Protein 3TWY (pdb70)

CATH classification: 2.60.40.150

B-factor: mean 22.13, std 7.79, range [10.03, 48.08]

Structure (mmCIF, N/CA/C/O backbone):
data_3TWY
#
_entry.id   3TWY
#
_cell.length_a   58.290
_cell.length_b   58.290
_cell.length_c   87.980
_cell.angle_alpha   90.00
_cell.angle_beta   90.00
_cell.angle_gamma   120.00
#
_symmetry.space_group_name_H-M   'P 32 2 1'
#
loop_
_entity.id
_entity.type
_entity.pdbx_description
1 polymer 'Protein kinase C alpha type'
2 non-polymer 'LEAD (II) ION'
3 non-polymer 'SULFATE ION'
4 water water
#
loop_
_atom_site.group_PDB
_atom_site.id
_atom_site.type_symbol
_atom_site.label_atom_id
_atom_site.label_alt_id
_atom_site.label_comp_id
_atom_site.label_asym_id
_atom_site.label_entity_id
_atom_site.label_seq_id
_atom_site.pdbx_PDB_ins_code
_atom_site.Cartn_x
_atom_site.Cartn_y
_atom_site.Cartn_z
_atom_site.occupancy
_atom_site.B_iso_or_equiv
_atom_site.auth_seq_id
_atom_site.auth_comp_id
_atom_site.auth_asym_id
_atom_site.auth_atom_id
_atom_site.pdbx_PDB_model_num
ATOM 1 N N . THR A 1 1 ? 45.406 -14.656 1.636 1.00 46.58 156 THR A N 1
ATOM 2 C CA . THR A 1 1 ? 46.548 -15.143 2.457 1.00 46.60 156 THR A CA 1
ATOM 3 C C . THR A 1 1 ? 46.002 -15.902 3.668 1.00 46.32 156 THR A C 1
ATOM 4 O O . THR A 1 1 ? 45.353 -16.939 3.492 1.00 47.18 156 THR A O 1
ATOM 8 N N . GLU A 1 2 ? 46.238 -15.399 4.886 1.00 45.57 157 GLU A N 1
ATOM 9 C CA . GLU A 1 2 ? 45.757 -16.085 6.094 1.00 44.35 157 GLU A CA 1
ATOM 10 C C . GLU A 1 2 ? 45.561 -15.258 7.379 1.00 42.54 157 GLU A C 1
ATOM 11 O O . GLU A 1 2 ? 45.681 -14.029 7.368 1.00 43.54 157 GLU A O 1
ATOM 17 N N . LYS A 1 3 ? 45.272 -15.959 8.480 1.00 39.54 158 LYS A N 1
ATOM 18 C CA . LYS A 1 3 ? 44.978 -15.357 9.791 1.00 35.82 158 LYS A CA 1
ATOM 19 C C . LYS A 1 3 ? 43.684 -14.561 9.591 1.00 31.74 158 LYS A C 1
ATOM 20 O O . LYS A 1 3 ? 43.679 -13.329 9.586 1.00 31.71 158 LYS A O 1
ATOM 26 N N . ARG A 1 4 ? 42.591 -15.298 9.432 1.00 27.32 159 ARG A N 1
ATOM 27 C CA . ARG A 1 4 ? 41.275 -14.725 9.142 1.00 23.24 159 ARG A CA 1
ATOM 28 C C . ARG A 1 4 ? 40.235 -14.976 10.201 1.00 21.22 159 ARG A C 1
ATOM 29 O O . ARG A 1 4 ? 39.047 -14.762 9.958 1.00 20.41 159 ARG A O 1
ATOM 37 N N . GLY A 1 5 ? 40.659 -15.435 11.364 1.00 19.55 160 GLY A N 1
ATOM 38 C CA . GLY A 1 5 ? 39.706 -15.705 12.409 1.00 18.88 160 GLY A CA 1
ATOM 39 C C . GLY A 1 5 ? 39.159 -17.121 12.346 1.00 18.28 160 GLY A C 1
ATOM 40 O O . GLY A 1 5 ? 39.681 -17.994 11.624 1.00 19.02 160 GLY A O 1
ATOM 41 N N . ARG A 1 6 ? 38.114 -17.351 13.120 1.00 17.94 161 ARG A N 1
ATOM 42 C CA . ARG A 1 6 ? 37.515 -18.667 13.224 1.00 17.58 161 ARG A CA 1
ATOM 43 C C . ARG A 1 6 ? 36.003 -18.569 13.308 1.00 17.08 161 ARG A C 1
ATOM 44 O O . ARG A 1 6 ? 35.462 -17.512 13.631 1.00 17.24 161 ARG A O 1
ATOM 52 N N . ILE A 1 7 ? 35.320 -19.674 13.026 1.00 16.17 162 ILE A N 1
ATOM 53 C CA . ILE A 1 7 ? 33.870 -19.695 13.066 1.00 15.78 162 ILE A CA 1
ATOM 54 C C . ILE A 1 7 ? 33.413 -20.959 13.779 1.00 15.39 162 ILE A C 1
ATOM 55 O O . ILE A 1 7 ? 34.076 -22.008 13.672 1.00 15.72 162 ILE A O 1
ATOM 60 N N . TYR A 1 8 ? 32.326 -20.869 14.526 1.00 15.80 163 TYR A N 1
ATOM 61 C CA . TYR A 1 8 ? 31.767 -22.021 15.233 1.00 16.89 163 TYR A CA 1
ATOM 62 C C . TYR A 1 8 ? 30.525 -22.462 14.454 1.00 16.89 163 TYR A C 1
ATOM 63 O O . TYR A 1 8 ? 29.594 -21.682 14.245 1.00 16.27 163 TYR A O 1
ATOM 72 N N . LEU A 1 9 ? 30.538 -23.719 14.013 1.00 17.65 164 LEU A N 1
ATOM 73 C CA . LEU A 1 9 ? 29.471 -24.306 13.210 1.00 19.03 164 LEU A CA 1
ATOM 74 C C . LEU A 1 9 ? 29.079 -25.696 13.668 1.00 18.93 164 LEU A C 1
ATOM 75 O O . LEU A 1 9 ? 29.859 -26.387 14.326 1.00 18.83 164 LEU A O 1
ATOM 80 N N . LYS A 1 10 ? 27.857 -26.086 13.326 1.00 19.25 165 LYS A N 1
ATOM 81 C CA . LYS A 1 10 ? 27.375 -27.442 13.544 1.00 20.18 165 LYS A CA 1
ATOM 82 C C . LYS A 1 10 ? 26.734 -27.791 12.192 1.00 19.61 165 LYS A C 1
ATOM 83 O O . LYS A 1 10 ? 25.996 -26.979 11.593 1.00 19.23 165 LYS A O 1
ATOM 89 N N . ALA A 1 11 ? 27.053 -28.970 11.672 1.00 19.51 166 ALA A N 1
ATOM 90 C CA . ALA A 1 11 ? 26.482 -29.411 10.405 1.00 19.76 166 ALA A CA 1
ATOM 91 C C . ALA A 1 11 ? 26.251 -30.910 10.533 1.00 19.90 166 ALA A C 1
ATOM 92 O O . ALA A 1 11 ? 27.177 -31.663 10.818 1.00 20.07 166 ALA A O 1
ATOM 94 N N . GLU A 1 12 ? 25.014 -31.336 10.342 1.00 20.44 167 GLU A N 1
ATOM 95 C CA . GLU A 1 12 ? 24.698 -32.749 10.486 1.00 22.23 167 GLU A CA 1
ATOM 96 C C . GLU A 1 12 ? 23.632 -33.152 9.488 1.00 21.76 167 GLU A C 1
ATOM 97 O O . GLU A 1 12 ? 22.761 -32.351 9.132 1.00 21.59 167 GLU A O 1
ATOM 103 N N . VAL A 1 13 ? 23.699 -34.402 9.044 1.00 22.44 168 VAL A N 1
ATOM 104 C CA . VAL A 1 13 ? 22.710 -34.926 8.108 1.00 23.93 168 VAL A CA 1
ATOM 105 C C . VAL A 1 13 ? 21.801 -35.933 8.821 1.00 25.37 168 VAL A C 1
ATOM 106 O O . VAL A 1 13 ? 22.280 -36.868 9.471 1.00 26.21 168 VAL A O 1
ATOM 110 N N . THR A 1 14 ? 20.497 -35.717 8.714 1.00 27.26 169 THR A N 1
ATOM 111 C CA . THR A 1 14 ? 19.508 -36.616 9.315 1.00 29.18 169 THR A CA 1
ATOM 112 C C . THR A 1 14 ? 18.405 -36.811 8.282 1.00 29.55 169 THR A C 1
ATOM 113 O O . THR A 1 14 ? 17.852 -35.844 7.771 1.00 28.86 169 THR A O 1
ATOM 117 N N . ASP A 1 15 ? 18.095 -38.066 7.967 1.00 30.93 170 ASP A N 1
ATOM 118 C CA . ASP A 1 15 ? 17.050 -38.378 6.995 1.00 32.28 170 ASP A CA 1
ATOM 119 C C . ASP A 1 15 ? 16.949 -37.403 5.810 1.00 31.46 170 ASP A C 1
ATOM 120 O O . ASP A 1 15 ? 15.989 -36.635 5.686 1.00 32.24 170 ASP A O 1
ATOM 125 N N . GLU A 1 16 ? 17.960 -37.447 4.955 1.00 29.68 171 GLU A N 1
ATOM 126 C CA . GLU A 1 16 ? 18.014 -36.638 3.745 1.00 27.33 171 GLU A CA 1
ATOM 127 C C . GLU A 1 16 ? 17.978 -35.113 3.887 1.00 24.45 171 GLU A C 1
ATOM 128 O O . GLU A 1 16 ? 17.743 -34.395 2.917 1.00 23.04 171 GLU A O 1
ATOM 134 N N . LYS A 1 17 ? 18.185 -34.625 5.100 1.00 21.99 172 LYS A N 1
ATOM 135 C CA . LYS A 1 17 ? 18.243 -33.181 5.307 1.00 20.29 172 LYS A CA 1
ATOM 136 C C . LYS A 1 17 ? 19.574 -32.841 5.939 1.00 18.85 172 LYS A C 1
ATOM 137 O O . LYS A 1 17 ? 20.076 -33.558 6.805 1.00 19.04 172 LYS A O 1
ATOM 143 N N . LEU A 1 18 ? 20.166 -31.751 5.473 1.00 17.08 173 LEU A N 1
ATOM 144 C CA . LEU A 1 18 ? 21.413 -31.273 6.039 1.00 16.00 173 LEU A CA 1
ATOM 145 C C . LEU A 1 18 ? 21.041 -30.051 6.901 1.00 15.59 173 LEU A C 1
ATOM 146 O O . LEU A 1 18 ? 20.478 -29.060 6.408 1.00 16.03 173 LEU A O 1
ATOM 151 N N . HIS A 1 19 ? 21.327 -30.144 8.191 1.00 15.40 174 HIS A N 1
ATOM 152 C CA . HIS A 1 19 ? 21.023 -29.061 9.124 1.00 15.96 174 HIS A CA 1
ATOM 153 C C . HIS A 1 19 ? 22.334 -28.384 9.517 1.00 15.91 174 HIS A C 1
ATOM 154 O O . HIS A 1 19 ? 23.264 -29.045 9.971 1.00 16.55 174 HIS A O 1
ATOM 161 N N . VAL A 1 20 ? 22.394 -27.070 9.344 1.00 15.77 175 VAL A N 1
ATOM 162 C CA . VAL A 1 20 ? 23.585 -26.292 9.649 1.00 16.10 175 VAL A CA 1
ATOM 163 C C . VAL A 1 20 ? 23.251 -25.175 10.635 1.00 15.92 175 VAL A C 1
ATOM 164 O O . VAL A 1 20 ? 22.242 -24.496 10.485 1.00 15.10 175 VAL A O 1
ATOM 168 N N . THR A 1 21 ? 24.075 -25.017 11.666 1.00 16.25 176 THR A N 1
ATOM 169 C CA . THR A 1 21 ? 23.880 -23.927 12.602 1.00 17.48 176 THR A CA 1
ATOM 170 C C . THR A 1 21 ? 25.124 -23.081 12.542 1.00 17.24 176 THR A C 1
ATOM 171 O O . THR A 1 21 ? 26.229 -23.570 12.706 1.00 17.07 176 THR A O 1
ATOM 175 N N . VAL A 1 22 ? 24.947 -21.800 12.232 1.00 17.24 177 VAL A N 1
ATOM 176 C CA . VAL A 1 22 ? 26.069 -20.873 12.180 1.00 17.70 177 VAL A CA 1
ATOM 177 C C . VAL A 1 22 ? 25.956 -20.135 13.496 1.00 17.33 177 VAL A C 1
ATOM 178 O O . VAL A 1 22 ? 25.011 -19.382 13.721 1.00 18.11 177 VAL A O 1
ATOM 182 N N . ARG A 1 23 ? 26.905 -20.362 14.394 1.00 17.58 178 ARG A N 1
ATOM 183 C CA . ARG A 1 23 ? 26.810 -19.719 15.692 1.00 18.18 178 ARG A CA 1
ATOM 184 C C . ARG A 1 23 ? 27.461 -18.347 15.741 1.00 17.51 178 ARG A C 1
ATOM 185 O O . ARG A 1 23 ? 26.780 -17.323 15.696 1.00 17.01 178 ARG A O 1
ATOM 193 N N . ASP A 1 24 ? 28.780 -18.323 15.851 1.00 17.60 179 ASP A N 1
ATOM 194 C CA . ASP A 1 24 ? 29.513 -17.066 15.926 1.00 17.90 179 ASP A CA 1
ATOM 195 C C . ASP A 1 24 ? 30.882 -17.202 15.318 1.00 17.48 179 ASP A C 1
ATOM 196 O O . ASP A 1 24 ? 31.326 -18.300 14.990 1.00 18.09 179 ASP A O 1
ATOM 201 N N . ALA A 1 25 ? 31.542 -16.071 15.122 1.00 16.64 180 ALA A N 1
ATOM 202 C CA . ALA A 1 25 ? 32.898 -16.066 14.599 1.00 16.30 180 ALA A CA 1
ATOM 203 C C . ALA A 1 25 ? 33.689 -15.112 15.479 1.00 16.30 180 ALA A C 1
ATOM 204 O O . ALA A 1 25 ? 33.124 -14.230 16.140 1.00 16.59 180 ALA A O 1
ATOM 206 N N . LYS A 1 26 ? 34.995 -15.319 15.500 1.00 16.80 181 LYS A N 1
ATOM 207 C CA . LYS A 1 26 ? 35.874 -14.495 16.315 1.00 17.52 181 LYS A CA 1
ATOM 208 C C . LYS A 1 26 ? 37.096 -14.053 15.517 1.00 16.92 181 LYS A C 1
ATOM 209 O O . LYS A 1 26 ? 37.589 -14.753 14.624 1.00 16.48 181 LYS A O 1
ATOM 215 N N . ASN A 1 27 ? 37.571 -12.856 15.832 1.00 17.45 182 ASN A N 1
ATOM 216 C CA . ASN A 1 27 ? 38.780 -12.332 15.216 1.00 18.45 182 ASN A CA 1
ATOM 217 C C . ASN A 1 27 ? 38.816 -12.234 13.697 1.00 17.70 182 ASN A C 1
ATOM 218 O O . ASN A 1 27 ? 39.804 -12.537 13.043 1.00 16.60 182 ASN A O 1
ATOM 223 N N . LEU A 1 28 ? 37.727 -11.760 13.120 1.00 17.69 183 LEU A N 1
ATOM 224 C CA . LEU A 1 28 ? 37.701 -11.616 11.674 1.00 18.54 183 LEU A CA 1
ATOM 225 C C . LEU A 1 28 ? 38.607 -10.466 11.241 1.00 19.67 183 LEU A C 1
ATOM 226 O O . LEU A 1 28 ? 38.997 -9.628 12.062 1.00 19.83 183 LEU A O 1
ATOM 231 N N . ILE A 1 29 ? 38.942 -10.427 9.959 1.00 21.04 184 ILE A N 1
ATOM 232 C CA . ILE A 1 29 ? 39.803 -9.380 9.464 1.00 22.90 184 ILE A CA 1
ATOM 233 C C . ILE A 1 29 ? 39.052 -8.087 9.186 1.00 22.44 184 ILE A C 1
ATOM 234 O O . ILE A 1 29 ? 37.903 -8.093 8.738 1.00 21.40 184 ILE A O 1
ATOM 239 N N . PRO A 1 30 ? 39.689 -6.951 9.473 1.00 22.70 185 PRO A N 1
ATOM 240 C CA . PRO A 1 30 ? 39.000 -5.691 9.204 1.00 22.11 185 PRO A CA 1
ATOM 241 C C . PRO A 1 30 ? 38.877 -5.477 7.697 1.00 20.77 185 PRO A C 1
ATOM 242 O O . PRO A 1 30 ? 39.809 -5.775 6.949 1.00 20.86 185 PRO A O 1
ATOM 246 N N . MET A 1 31 ? 37.737 -4.955 7.258 1.00 19.65 186 MET A N 1
ATOM 247 C CA . MET A 1 31 ? 37.459 -4.739 5.836 1.00 19.15 186 MET A CA 1
ATOM 248 C C . MET A 1 31 ? 37.080 -3.300 5.484 1.00 18.62 186 MET A C 1
ATOM 249 O O . MET A 1 31 ? 37.081 -2.905 4.326 1.00 18.78 186 MET A O 1
ATOM 254 N N . ASP A 1 32 ? 36.735 -2.540 6.508 1.00 18.24 187 ASP A N 1
ATOM 255 C CA . ASP A 1 32 ? 36.264 -1.185 6.320 1.00 18.55 187 ASP A CA 1
ATOM 256 C C . ASP A 1 32 ? 37.160 -0.098 6.845 1.00 19.93 187 ASP A C 1
ATOM 257 O O . ASP A 1 32 ? 38.045 -0.362 7.638 1.00 19.68 187 ASP A O 1
ATOM 262 N N . PRO A 1 33 ? 36.932 1.143 6.381 1.00 21.79 188 PRO A N 1
ATOM 263 C CA . PRO A 1 33 ? 37.730 2.285 6.828 1.00 22.75 188 PRO A CA 1
ATOM 264 C C . PRO A 1 33 ? 37.741 2.405 8.360 1.00 22.76 188 PRO A C 1
ATOM 265 O O . PRO A 1 33 ? 38.747 2.807 8.954 1.00 23.62 188 PRO A O 1
ATOM 269 N N . ASN A 1 34 ? 36.633 2.055 9.001 1.00 22.33 189 ASN A N 1
ATOM 270 C CA . ASN A 1 34 ? 36.555 2.174 10.452 1.00 21.79 189 ASN A CA 1
ATOM 271 C C . ASN A 1 34 ? 37.261 1.046 11.203 1.00 21.20 189 ASN A C 1
ATOM 272 O O . ASN A 1 34 ? 37.221 0.983 12.437 1.00 21.87 189 ASN A O 1
ATOM 277 N N . GLY A 1 35 ? 37.918 0.159 10.468 1.00 20.32 190 GLY A N 1
ATOM 278 C CA . GLY A 1 35 ? 38.608 -0.940 11.115 1.00 19.63 190 GLY A CA 1
ATOM 279 C C . GLY A 1 35 ? 37.777 -2.171 11.470 1.00 19.07 190 GLY A C 1
ATOM 280 O O . GLY A 1 35 ? 38.305 -3.123 12.044 1.00 19.67 190 GLY A O 1
ATOM 281 N N . LEU A 1 36 ? 36.491 -2.170 11.141 1.00 17.91 191 LEU A N 1
ATOM 282 C CA . LEU A 1 36 ? 35.652 -3.317 11.471 1.00 16.53 191 LEU A CA 1
ATOM 283 C C . LEU A 1 36 ? 35.126 -3.880 10.170 1.00 15.64 191 LEU A C 1
ATOM 284 O O . LEU A 1 36 ? 35.732 -3.651 9.120 1.00 16.29 191 LEU A O 1
ATOM 289 N N . SER A 1 37 ? 34.025 -4.613 10.252 1.00 14.70 192 SER A N 1
ATOM 290 C CA . SER A 1 37 ? 33.401 -5.216 9.073 1.00 14.50 192 SER A CA 1
ATOM 291 C C . SER A 1 37 ? 31.923 -5.366 9.377 1.00 13.67 192 SER A C 1
ATOM 292 O O . SER A 1 37 ? 31.490 -5.121 10.523 1.00 13.91 192 SER A O 1
ATOM 295 N N . ASP A 1 38 ? 31.141 -5.708 8.350 1.00 13.21 193 ASP A N 1
ATOM 296 C CA . ASP A 1 38 ? 29.684 -5.943 8.496 1.00 13.17 193 ASP A CA 1
ATOM 297 C C . ASP A 1 38 ? 29.502 -7.342 7.919 1.00 13.14 193 ASP A C 1
ATOM 298 O O . ASP A 1 38 ? 28.947 -7.524 6.832 1.00 12.80 193 ASP A O 1
ATOM 303 N N . PRO A 1 39 ? 29.879 -8.347 8.695 1.00 12.86 194 PRO A N 1
ATOM 304 C CA . PRO A 1 39 ? 29.788 -9.722 8.192 1.00 12.66 194 PRO A CA 1
ATOM 305 C C . PRO A 1 39 ? 28.492 -10.443 8.106 1.00 12.05 194 PRO A C 1
ATOM 306 O O . PRO A 1 39 ? 27.598 -10.254 8.938 1.00 12.18 194 PRO A O 1
ATOM 310 N N . TYR A 1 40 ? 28.411 -11.282 7.072 1.00 11.32 195 TYR A N 1
ATOM 311 C CA . TYR A 1 40 ? 27.278 -12.186 6.915 1.00 11.34 195 TYR A CA 1
ATOM 312 C C . TYR A 1 40 ? 27.885 -13.443 6.317 1.00 11.02 195 TYR A C 1
ATOM 313 O O . TYR A 1 40 ? 28.973 -13.418 5.746 1.00 11.63 195 TYR A O 1
ATOM 322 N N . VAL A 1 41 ? 27.162 -14.539 6.475 1.00 11.41 196 VAL A N 1
ATOM 323 C CA . VAL A 1 41 ? 27.625 -15.817 5.979 1.00 11.74 196 VAL A CA 1
ATOM 324 C C . VAL A 1 41 ? 26.745 -16.364 4.852 1.00 11.59 196 VAL A C 1
ATOM 325 O O . VAL A 1 41 ? 25.521 -16.409 4.999 1.00 12.31 196 VAL A O 1
ATOM 329 N N . LYS A 1 42 ? 27.372 -16.756 3.745 1.00 11.25 197 LYS A N 1
ATOM 330 C CA . LYS A 1 42 ? 26.712 -17.393 2.608 1.00 12.41 197 LYS A CA 1
ATOM 331 C C . LYS A 1 42 ? 26.914 -18.910 2.740 1.00 12.09 197 LYS A C 1
ATOM 332 O O . LYS A 1 42 ? 28.045 -19.369 2.980 1.00 13.49 197 LYS A O 1
ATOM 338 N N . LEU A 1 43 ? 25.852 -19.682 2.566 1.00 12.00 198 LEU A N 1
ATOM 339 C CA . LEU A 1 43 ? 25.904 -21.157 2.610 1.00 12.41 198 LEU A CA 1
ATOM 340 C C . LEU A 1 43 ? 25.357 -21.624 1.276 1.00 12.68 198 LEU A C 1
ATOM 341 O O . LEU A 1 43 ? 24.323 -21.123 0.817 1.00 13.30 198 LEU A O 1
ATOM 346 N N . LYS A 1 44 ? 26.022 -22.607 0.682 1.00 12.86 199 LYS A N 1
ATOM 347 C CA . LYS A 1 44 ? 25.630 -23.164 -0.610 1.00 14.24 199 LYS A CA 1
ATOM 348 C C . LYS A 1 44 ? 26.091 -24.612 -0.714 1.00 13.77 199 LYS A C 1
ATOM 349 O O . LYS A 1 44 ? 27.039 -25.016 -0.051 1.00 14.25 199 LYS A O 1
ATOM 355 N N . LEU A 1 45 ? 25.4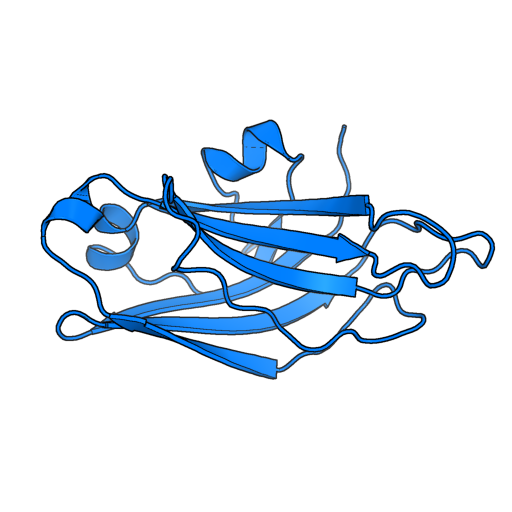15 -25.375 -1.566 1.00 13.17 200 LEU A N 1
ATOM 356 C CA . LEU A 1 45 ? 25.867 -26.746 -1.862 1.00 13.31 200 LEU A CA 1
ATOM 357 C C . LEU A 1 45 ? 26.467 -26.606 -3.253 1.00 13.29 200 LEU A C 1
ATOM 358 O O . LEU A 1 45 ? 25.764 -26.322 -4.221 1.00 13.87 200 LEU A O 1
ATOM 363 N N . ILE A 1 46 ? 27.787 -26.763 -3.338 1.00 13.43 201 ILE A N 1
ATOM 3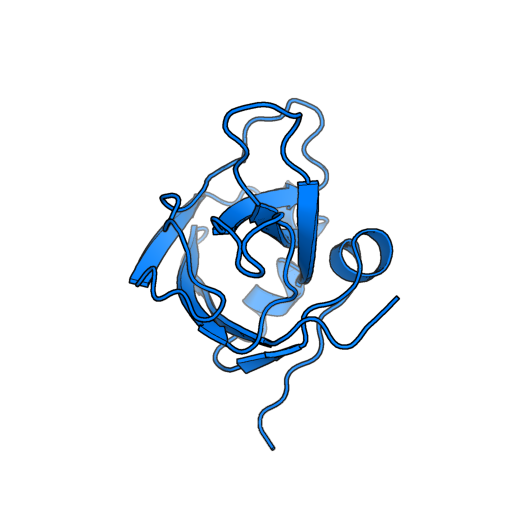64 C CA . ILE A 1 46 ? 28.475 -26.590 -4.609 1.00 14.21 201 ILE A CA 1
ATOM 365 C C . ILE A 1 46 ? 28.956 -27.896 -5.206 1.00 14.34 201 ILE A C 1
ATOM 366 O O . ILE A 1 46 ? 29.224 -28.864 -4.487 1.00 14.65 201 ILE A O 1
ATOM 371 N N . PRO A 1 47 ? 29.004 -27.966 -6.545 1.00 14.79 202 PRO A N 1
ATOM 372 C CA . PRO A 1 47 ? 28.642 -26.952 -7.549 1.00 14.75 202 PRO A CA 1
ATOM 373 C C . PRO A 1 47 ? 27.136 -26.655 -7.552 1.00 14.26 202 PRO A C 1
ATOM 374 O O . PRO A 1 47 ? 26.314 -27.562 -7.336 1.00 15.03 202 PRO A O 1
ATOM 378 N N . ASP A 1 48 ? 26.795 -25.397 -7.816 1.00 13.64 203 ASP A N 1
ATOM 379 C CA . ASP A 1 48 ? 25.408 -24.933 -7.877 1.00 14.49 203 ASP A CA 1
ATOM 380 C C . ASP A 1 48 ? 25.329 -24.052 -9.130 1.00 14.59 203 ASP A C 1
ATOM 381 O O . ASP A 1 48 ? 25.225 -22.840 -9.066 1.00 14.89 203 ASP A O 1
ATOM 386 N N . PRO A 1 49 ? 25.376 -24.695 -10.311 1.00 15.30 204 PRO A N 1
ATOM 387 C CA . PRO A 1 49 ? 25.319 -23.958 -11.584 1.00 15.62 204 PRO A CA 1
ATOM 388 C C . PRO A 1 49 ? 24.106 -23.058 -11.781 1.00 15.65 204 PRO A C 1
ATOM 389 O O . PRO A 1 49 ? 24.216 -21.959 -12.357 1.00 15.40 204 PRO A O 1
ATOM 393 N N . LYS A 1 50 ? 22.941 -23.512 -11.323 1.00 16.24 205 LYS A N 1
ATOM 394 C CA . LYS A 1 50 ? 21.732 -22.735 -11.524 1.00 17.51 205 LYS A CA 1
ATOM 395 C C . LYS A 1 50 ? 21.566 -21.654 -10.479 1.00 18.49 205 LYS A C 1
ATOM 396 O O . LYS A 1 50 ? 20.713 -20.785 -10.624 1.00 19.66 205 LYS A O 1
ATOM 402 N N . ASN A 1 51 ? 22.416 -21.715 -9.454 1.00 20.31 206 ASN A N 1
ATOM 403 C CA . ASN A 1 51 ? 22.410 -20.828 -8.295 1.00 22.25 206 ASN A CA 1
ATOM 404 C C . ASN A 1 51 ? 21.057 -20.812 -7.602 1.00 21.34 206 ASN A C 1
ATOM 405 O O . ASN A 1 51 ? 20.370 -19.776 -7.545 1.00 22.88 206 ASN A O 1
ATOM 410 N N . GLU A 1 52 ? 20.719 -21.973 -7.047 1.00 20.02 207 GLU A N 1
ATOM 411 C CA . GLU A 1 52 ? 19.449 -22.191 -6.353 1.00 19.65 207 GLU A CA 1
ATOM 412 C C . GLU A 1 52 ? 19.572 -22.589 -4.873 1.00 18.58 207 GLU A C 1
ATOM 413 O O . GLU A 1 52 ? 18.572 -22.560 -4.133 1.00 18.87 207 GLU A O 1
ATOM 419 N N . SER A 1 53 ? 20.777 -22.934 -4.414 1.00 17.69 208 SER A N 1
ATOM 420 C CA . SER A 1 53 ? 20.935 -23.407 -3.027 1.00 16.41 208 SER A CA 1
ATOM 421 C C . SER A 1 53 ? 21.364 -22.364 -1.993 1.00 15.41 208 SER A C 1
ATOM 422 O O . SER A 1 53 ? 21.385 -22.640 -0.784 1.00 15.38 208 SER A O 1
ATOM 425 N N . LYS A 1 54 ? 21.631 -21.165 -2.446 1.00 14.89 209 LYS A N 1
ATOM 426 C CA . LYS A 1 54 ? 22.138 -20.161 -1.534 1.00 15.36 209 LYS A CA 1
ATOM 427 C C . LYS A 1 54 ? 21.198 -19.796 -0.382 1.00 14.36 209 LYS A C 1
ATOM 428 O O . LYS A 1 54 ? 19.992 -19.648 -0.570 1.00 15.06 209 LYS A O 1
ATOM 434 N N . GLN A 1 55 ? 21.780 -19.705 0.808 1.00 13.32 210 GLN A N 1
ATOM 435 C CA . GLN A 1 55 ? 21.078 -19.232 2.002 1.00 12.41 210 GLN A CA 1
ATOM 436 C C . GLN A 1 55 ? 22.098 -18.338 2.672 1.00 11.95 210 GLN A C 1
ATOM 437 O O . GLN A 1 55 ? 23.304 -18.470 2.433 1.00 12.70 210 GLN A O 1
ATOM 443 N N . LYS A 1 56 ? 21.634 -17.398 3.472 1.00 12.17 211 LYS A N 1
ATOM 444 C CA . LYS A 1 56 ? 22.571 -16.516 4.161 1.00 12.89 211 LYS A CA 1
ATOM 445 C C . LYS A 1 56 ? 22.051 -16.044 5.482 1.00 12.06 211 LYS A C 1
ATOM 446 O O . LYS A 1 56 ? 20.845 -16.016 5.703 1.00 12.04 211 LYS A O 1
ATOM 452 N N . THR A 1 57 ? 22.991 -15.723 6.378 1.00 12.24 212 THR A N 1
ATOM 453 C CA . THR A 1 57 ? 22.632 -15.180 7.665 1.00 12.22 212 THR A CA 1
ATOM 454 C C . THR A 1 57 ? 22.333 -13.696 7.478 1.00 12.36 212 THR A C 1
ATOM 455 O O . THR A 1 57 ? 22.544 -13.116 6.398 1.00 12.25 212 THR A O 1
ATOM 459 N N . LYS A 1 58 ? 21.829 -13.091 8.541 1.00 12.79 213 LYS A N 1
ATOM 460 C CA . LYS A 1 58 ? 21.635 -11.653 8.552 1.00 13.42 213 LYS A CA 1
ATOM 461 C C . LYS A 1 58 ? 23.033 -11.035 8.590 1.00 12.82 213 LYS A C 1
ATOM 462 O O . LYS A 1 58 ? 24.045 -11.690 8.918 1.00 12.26 213 LYS A O 1
ATOM 468 N N . THR A 1 59 ? 23.091 -9.748 8.264 1.00 13.05 214 THR A N 1
ATOM 469 C CA . THR A 1 59 ? 24.316 -8.994 8.305 1.00 13.23 214 THR A CA 1
ATOM 470 C C . THR A 1 59 ? 24.377 -8.383 9.697 1.00 13.26 214 THR A C 1
ATOM 471 O O . THR A 1 59 ? 23.361 -7.884 10.188 1.00 14.56 214 THR A O 1
ATOM 475 N N . ILE A 1 60 ? 25.530 -8.444 10.327 1.00 13.16 215 ILE A N 1
ATOM 476 C CA . ILE A 1 60 ? 25.684 -7.810 11.653 1.00 14.02 215 ILE A CA 1
ATOM 477 C C . ILE A 1 60 ? 26.677 -6.703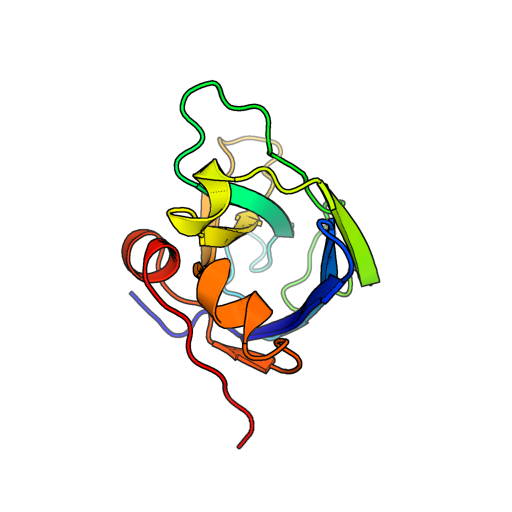 11.415 1.00 14.73 215 ILE A C 1
ATOM 478 O O . ILE A 1 60 ? 27.834 -6.928 11.006 1.00 16.24 215 ILE A O 1
ATOM 483 N N . ARG A 1 61 ? 26.239 -5.478 11.661 1.00 15.63 216 ARG A N 1
ATOM 484 C CA . ARG A 1 61 ? 27.127 -4.367 11.372 1.00 17.15 216 ARG A CA 1
ATOM 485 C C . ARG A 1 61 ? 28.120 -3.989 12.450 1.00 17.02 216 ARG A C 1
ATOM 486 O O . ARG A 1 61 ? 27.857 -4.121 13.661 1.00 17.17 216 ARG A O 1
ATOM 494 N N . SER A 1 62 ? 29.278 -3.547 11.974 1.00 17.00 217 SER A N 1
ATOM 495 C CA . SER A 1 62 ? 30.356 -3.049 12.824 1.00 17.41 217 SER A CA 1
ATOM 496 C C . SER A 1 62 ? 30.837 -3.982 13.920 1.00 16.92 217 SER A C 1
ATOM 497 O O . SER A 1 62 ? 30.758 -3.667 15.106 1.00 17.32 217 SER A O 1
ATOM 500 N N . THR A 1 63 ? 31.309 -5.160 13.515 1.00 16.44 218 THR A N 1
ATOM 501 C CA . THR A 1 63 ? 31.882 -6.109 14.465 1.00 16.91 218 THR A CA 1
ATOM 502 C C . THR A 1 63 ? 32.867 -7.046 13.762 1.00 16.57 218 THR A C 1
ATOM 503 O O . THR A 1 63 ? 32.801 -7.259 12.548 1.00 17.41 218 THR A O 1
ATOM 507 N N . LEU A 1 64 ? 33.812 -7.569 14.526 1.00 16.62 219 LEU A N 1
ATOM 508 C CA . LEU A 1 64 ? 34.743 -8.551 13.991 1.00 16.97 219 LEU A CA 1
ATOM 509 C C . LEU A 1 64 ? 34.528 -9.827 14.791 1.00 16.08 219 LEU A C 1
ATOM 510 O O . LEU A 1 64 ? 35.303 -10.782 14.655 1.00 16.34 219 LEU A O 1
ATOM 515 N N . ASN A 1 65 ? 33.485 -9.846 15.622 1.00 15.44 220 ASN A N 1
ATOM 516 C CA . ASN A 1 65 ? 33.164 -11.013 16.456 1.00 15.24 220 ASN A CA 1
ATOM 517 C C . ASN A 1 65 ? 31.666 -11.212 16.518 1.00 15.19 220 ASN A C 1
ATOM 518 O O . ASN A 1 65 ? 31.046 -11.236 17.577 1.00 16.48 220 ASN A O 1
ATOM 523 N N . PRO A 1 66 ? 31.061 -11.424 15.346 1.00 14.79 221 PRO A N 1
ATOM 524 C CA . PRO A 1 66 ? 29.625 -11.621 15.208 1.00 14.62 221 PRO A CA 1
ATOM 525 C C . PRO A 1 66 ? 29.040 -12.863 15.828 1.00 14.41 221 PRO A C 1
ATOM 526 O O . PRO A 1 66 ? 29.634 -13.928 15.768 1.00 15.56 221 PRO A O 1
ATOM 530 N N . GLN A 1 67 ? 27.835 -12.723 16.344 1.00 14.53 222 GLN A N 1
ATOM 531 C CA . GLN A 1 67 ? 27.093 -13.830 16.916 1.00 15.54 222 GLN A CA 1
ATOM 532 C C . GLN A 1 67 ? 25.761 -13.876 16.176 1.00 14.46 222 GLN A C 1
ATOM 533 O O . GLN A 1 67 ? 24.828 -13.117 16.464 1.00 15.03 222 GLN A O 1
ATOM 539 N N . TRP A 1 68 ? 25.678 -14.773 15.190 1.00 14.46 223 TRP A N 1
ATOM 540 C CA . TRP A 1 68 ? 24.468 -14.899 14.386 1.00 14.15 223 TRP A CA 1
ATOM 541 C C . TRP A 1 68 ? 23.411 -15.816 14.988 1.00 14.61 223 TRP A C 1
ATOM 542 O O . TRP A 1 68 ? 22.238 -15.497 14.973 1.00 15.03 223 TRP A O 1
ATOM 553 N N . ASN A 1 69 ? 23.852 -16.966 15.495 1.00 15.32 224 ASN A N 1
ATOM 554 C CA . ASN A 1 69 ? 22.965 -17.965 16.059 1.00 16.49 224 ASN A CA 1
ATOM 555 C C . ASN A 1 69 ? 21.787 -18.254 15.144 1.00 15.93 224 ASN A C 1
ATOM 556 O O . ASN A 1 69 ? 20.635 -18.160 15.526 1.00 17.04 224 ASN A O 1
ATOM 561 N N . GLU A 1 70 ? 22.096 -18.602 13.903 1.00 15.03 225 GLU A N 1
ATOM 562 C CA . GLU A 1 70 ? 21.050 -18.910 12.937 1.00 14.22 225 GLU A CA 1
ATOM 563 C C . GLU A 1 70 ? 21.160 -20.324 12.425 1.00 13.85 225 GLU A C 1
ATOM 564 O O . GLU A 1 70 ? 22.265 -20.855 12.298 1.00 14.23 225 GLU A O 1
ATOM 570 N N . SER A 1 71 ? 20.019 -20.936 12.110 1.00 14.37 226 SER A N 1
ATOM 571 C CA . SER A 1 71 ? 20.015 -22.306 11.601 1.00 15.07 226 SER A CA 1
ATOM 572 C C . SER A 1 71 ? 19.425 -22.370 10.199 1.00 14.89 226 SER A C 1
ATOM 573 O O . SER A 1 71 ? 18.566 -21.554 9.843 1.00 15.09 226 SER A O 1
ATOM 576 N N . PHE A 1 72 ? 19.894 -23.361 9.440 1.00 14.54 227 PHE A N 1
ATOM 577 C CA . PHE A 1 72 ? 19.502 -23.548 8.049 1.00 14.40 227 PHE A CA 1
ATOM 578 C C . PHE A 1 72 ? 19.337 -25.016 7.744 1.00 14.66 227 PHE A C 1
ATOM 579 O O . PHE A 1 72 ? 19.976 -25.889 8.362 1.00 15.00 227 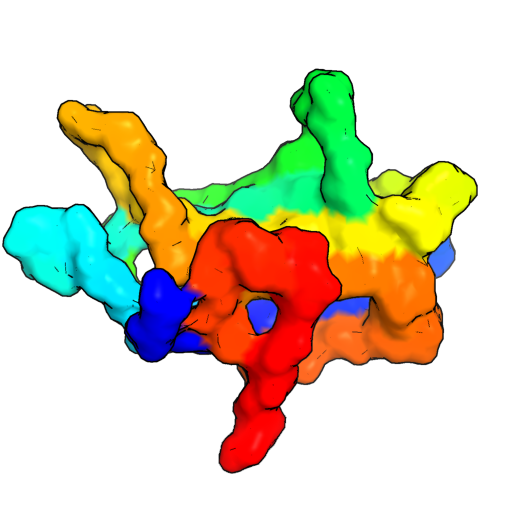PHE A O 1
ATOM 587 N N . THR A 1 73 ? 18.486 -25.292 6.761 1.00 14.63 228 THR A N 1
ATOM 588 C CA . THR A 1 73 ? 18.255 -26.668 6.362 1.00 15.23 228 THR A CA 1
ATOM 589 C C . THR A 1 73 ? 18.261 -26.773 4.847 1.00 14.64 228 THR A C 1
ATOM 590 O O . THR A 1 73 ? 17.687 -25.918 4.168 1.00 14.81 228 THR A O 1
ATOM 594 N N . PHE A 1 74 ? 18.949 -27.798 4.345 1.00 14.69 229 PHE A N 1
ATOM 595 C CA . PHE A 1 74 ? 18.980 -28.081 2.913 1.00 14.68 229 PHE A CA 1
ATOM 596 C C . PHE A 1 74 ? 18.387 -29.471 2.686 1.00 15.12 229 PHE A C 1
ATOM 597 O O . PHE A 1 74 ? 18.735 -30.400 3.412 1.00 15.81 229 PHE A O 1
ATOM 605 N N . LYS A 1 75 ? 17.507 -29.622 1.701 1.00 15.65 230 LYS A N 1
ATOM 606 C CA . LYS A 1 75 ? 17.019 -30.974 1.386 1.00 16.98 230 LYS A CA 1
ATOM 607 C C . LYS A 1 75 ? 18.042 -31.547 0.419 1.00 17.70 230 LYS A C 1
ATOM 608 O O . LYS A 1 75 ? 18.417 -30.867 -0.549 1.00 18.97 230 LYS A O 1
ATOM 614 N N . LEU A 1 76 ? 18.509 -32.765 0.696 1.00 18.23 231 LEU A N 1
ATOM 615 C CA . LEU A 1 76 ? 19.512 -33.412 -0.131 1.00 19.32 231 LEU A CA 1
ATOM 616 C C . LEU A 1 76 ? 18.870 -34.304 -1.183 1.00 20.21 231 LEU A C 1
ATOM 617 O O . LEU A 1 76 ? 17.756 -34.817 -1.003 1.00 21.59 231 LEU A O 1
ATOM 622 N N . LYS A 1 77 ? 19.573 -34.450 -2.295 1.00 21.72 232 LYS A N 1
ATOM 623 C CA . LYS A 1 77 ? 19.127 -35.325 -3.374 1.00 22.83 232 LYS A CA 1
ATOM 624 C C . LYS A 1 77 ? 20.314 -36.251 -3.652 1.00 22.82 232 LYS A C 1
ATOM 625 O O . LYS A 1 77 ? 21.425 -35.997 -3.187 1.00 22.50 232 LYS A O 1
ATOM 631 N N . PRO A 1 78 ? 20.088 -37.365 -4.370 1.00 23.09 233 PRO A N 1
ATOM 632 C CA . PRO A 1 78 ? 21.165 -38.311 -4.674 1.00 22.87 233 PRO A CA 1
ATOM 633 C C . PRO A 1 78 ? 22.441 -37.705 -5.225 1.00 22.36 233 PRO A C 1
ATOM 634 O O . PRO A 1 78 ? 23.532 -38.112 -4.825 1.00 22.22 233 PRO A O 1
ATOM 638 N N . SER A 1 79 ? 22.311 -36.745 -6.136 1.00 21.96 234 SER A N 1
ATOM 639 C CA . SER A 1 79 ? 23.488 -36.115 -6.729 1.00 22.29 234 SER A CA 1
ATOM 640 C C . SER A 1 79 ? 24.354 -35.371 -5.717 1.00 21.87 234 SER A C 1
ATOM 641 O O . SER A 1 79 ? 25.516 -35.055 -6.008 1.00 22.28 234 SER A O 1
ATOM 644 N N . ASP A 1 80 ? 23.821 -35.097 -4.527 1.00 20.99 235 ASP A N 1
ATOM 645 C CA . ASP A 1 80 ? 24.632 -34.393 -3.533 1.00 21.04 235 ASP A CA 1
ATOM 646 C C . ASP A 1 80 ? 25.809 -35.193 -3.012 1.00 21.96 235 ASP A C 1
ATOM 647 O O . ASP A 1 80 ? 26.661 -34.659 -2.296 1.00 22.29 235 ASP A O 1
ATOM 652 N N . LYS A 1 81 ? 25.888 -36.473 -3.379 1.00 23.71 236 LYS A N 1
ATOM 653 C CA . LYS A 1 81 ? 27.012 -37.293 -2.950 1.00 25.20 236 LYS A CA 1
ATOM 654 C C . LYS A 1 81 ? 28.314 -36.675 -3.480 1.00 25.06 236 LYS A C 1
ATOM 655 O O . LYS A 1 81 ? 29.392 -36.877 -2.911 1.00 25.59 236 LYS A O 1
ATOM 661 N N . ASP A 1 82 ? 28.213 -35.923 -4.569 1.00 24.82 237 ASP A N 1
ATOM 662 C CA . ASP A 1 82 ? 29.389 -35.302 -5.177 1.00 24.73 237 ASP A CA 1
ATOM 663 C C . ASP A 1 82 ? 29.477 -33.798 -4.894 1.00 23.00 237 ASP A C 1
ATOM 664 O O . ASP A 1 82 ? 30.203 -33.084 -5.593 1.00 24.08 237 ASP A O 1
ATOM 669 N N . ARG A 1 83 ? 28.735 -33.324 -3.892 1.00 20.20 238 ARG A N 1
ATOM 670 C CA . ARG A 1 83 ? 28.747 -31.894 -3.569 1.00 17.45 238 ARG A CA 1
ATOM 671 C C . ARG A 1 83 ? 29.341 -31.589 -2.211 1.00 16.29 238 ARG A C 1
ATOM 672 O O . ARG A 1 83 ? 29.553 -32.476 -1.384 1.00 16.55 238 ARG A O 1
ATOM 680 N N . ARG A 1 84 ? 29.633 -30.306 -2.003 1.00 15.19 239 ARG A N 1
ATOM 681 C CA . ARG A 1 84 ? 30.180 -29.844 -0.726 1.00 14.79 239 ARG A CA 1
ATOM 682 C C . ARG A 1 84 ? 29.351 -28.690 -0.195 1.00 13.70 239 ARG A C 1
ATOM 683 O O . ARG A 1 84 ? 28.772 -27.910 -0.958 1.00 13.80 239 ARG A O 1
ATOM 691 N N . LEU A 1 85 ? 29.257 -28.623 1.125 1.00 13.16 240 LEU A N 1
ATOM 692 C CA . LEU A 1 85 ? 28.609 -27.492 1.771 1.00 13.12 240 LEU A CA 1
ATOM 693 C C . LEU A 1 85 ? 29.724 -26.433 1.863 1.00 12.95 240 LEU A C 1
ATOM 694 O O . LEU A 1 85 ? 30.754 -26.653 2.514 1.00 13.69 240 LEU A O 1
ATOM 699 N N . SER A 1 86 ? 29.521 -25.306 1.191 1.00 12.99 241 SER A N 1
ATOM 700 C CA . SER A 1 86 ? 30.440 -24.168 1.183 1.00 12.59 241 SER A CA 1
ATOM 701 C C . SER A 1 86 ? 29.928 -23.115 2.186 1.00 12.35 241 SER A C 1
ATOM 702 O O . SER A 1 86 ? 28.741 -22.777 2.177 1.00 12.35 241 SER A O 1
ATOM 705 N N . VAL A 1 87 ? 30.818 -22.605 3.040 1.00 12.23 242 VAL A N 1
ATOM 706 C CA . VAL A 1 87 ? 30.461 -21.616 4.066 1.00 12.60 242 VAL A CA 1
ATOM 707 C C . VAL A 1 87 ? 31.426 -20.443 3.884 1.00 12.61 242 VAL A C 1
ATOM 708 O O . VAL A 1 87 ? 32.619 -20.599 4.155 1.00 13.75 242 VAL A O 1
ATOM 712 N N . GLU A 1 88 ? 30.936 -19.284 3.425 1.00 12.15 243 GLU A N 1
ATOM 713 C CA . GLU A 1 88 ? 31.790 -18.124 3.189 1.00 12.62 243 GLU A CA 1
ATOM 714 C C . GLU A 1 88 ? 31.323 -16.893 3.932 1.00 12.77 243 GLU A C 1
ATOM 715 O O . GLU A 1 88 ? 30.153 -16.534 3.840 1.00 12.92 243 GLU A O 1
ATOM 721 N N . ILE A 1 89 ? 32.225 -16.265 4.676 1.00 13.12 244 ILE A N 1
ATOM 722 C CA . ILE A 1 89 ? 31.892 -15.012 5.341 1.00 13.79 244 ILE A CA 1
ATOM 723 C C . ILE A 1 89 ? 32.282 -13.886 4.383 1.00 13.67 244 ILE A C 1
ATOM 724 O O . ILE A 1 89 ? 33.384 -13.867 3.823 1.00 14.18 244 ILE A O 1
ATOM 729 N N . TRP A 1 90 ? 31.359 -12.955 4.186 1.00 13.10 245 TRP A N 1
ATOM 730 C CA . TRP A 1 90 ? 31.562 -11.782 3.331 1.00 13.46 245 TRP A CA 1
ATOM 731 C C . TRP A 1 90 ? 31.218 -10.528 4.114 1.00 13.48 245 TRP A C 1
ATOM 732 O O . TRP A 1 90 ? 30.468 -10.578 5.095 1.00 14.03 245 TRP A O 1
ATOM 743 N N . ASP A 1 91 ? 31.794 -9.407 3.689 1.00 14.05 246 ASP A N 1
ATOM 744 C CA . ASP A 1 91 ? 31.496 -8.114 4.306 1.00 14.00 246 ASP A CA 1
ATOM 745 C C . ASP A 1 91 ? 30.427 -7.444 3.438 1.00 13.80 246 ASP A C 1
ATOM 746 O O . ASP A 1 91 ? 30.612 -7.289 2.223 1.00 13.19 246 ASP A O 1
ATOM 751 N N . TRP A 1 92 ? 29.317 -7.052 4.053 1.00 13.84 247 TRP A N 1
ATOM 752 C CA . TRP A 1 92 ? 28.259 -6.338 3.343 1.00 14.37 247 TRP A CA 1
ATOM 753 C C . TRP A 1 92 ? 28.742 -4.881 3.255 1.00 14.49 247 TRP A C 1
ATOM 754 O O . TRP A 1 92 ? 29.228 -4.329 4.231 1.00 14.21 247 TRP A O 1
ATOM 765 N N . ASP A 1 93 ? 28.644 -4.249 2.087 1.00 14.40 248 ASP A N 1
ATOM 766 C CA . ASP A 1 93 ? 29.112 -2.865 1.908 1.00 15.79 248 ASP A CA 1
ATOM 767 C C . ASP A 1 93 ? 28.038 -1.963 1.340 1.00 15.34 248 ASP A C 1
ATOM 768 O O . ASP A 1 93 ? 27.414 -2.267 0.348 1.00 14.99 248 ASP A O 1
ATOM 773 N N . ARG A 1 94 ? 27.867 -0.827 2.004 1.00 15.48 249 ARG A N 1
ATOM 774 C CA . ARG A 1 94 ? 26.912 0.198 1.635 1.00 15.99 249 ARG A CA 1
ATOM 775 C C . ARG A 1 94 ? 27.283 0.905 0.326 1.00 15.50 249 ARG A C 1
ATOM 776 O O . ARG A 1 94 ? 26.395 1.268 -0.452 1.00 15.74 249 ARG A O 1
ATOM 784 N N . THR A 1 95 ? 28.583 1.056 0.078 1.00 15.45 250 THR A N 1
ATOM 785 C CA . THR A 1 95 ? 29.020 1.856 -1.066 1.00 16.09 250 THR A CA 1
ATOM 786 C C . THR A 1 95 ? 29.980 1.231 -2.052 1.00 16.31 250 THR A C 1
ATOM 787 O O . THR A 1 95 ? 30.488 1.911 -2.955 1.00 17.41 250 THR A O 1
ATOM 791 N N . THR A 1 96 ? 30.249 -0.057 -1.858 1.00 16.58 251 THR A N 1
ATOM 792 C CA . THR A 1 96 ? 31.132 -0.798 -2.759 1.00 16.89 251 THR A CA 1
ATOM 793 C C . THR A 1 96 ? 30.558 -2.197 -2.915 1.00 16.68 251 THR A C 1
ATOM 794 O O . THR A 1 96 ? 29.588 -2.563 -2.252 1.00 16.50 251 THR A O 1
ATOM 798 N N . ARG A 1 97 ? 31.121 -2.967 -3.841 1.00 16.38 252 ARG A N 1
ATOM 799 C CA . ARG A 1 97 ? 30.677 -4.354 -3.971 1.00 16.87 252 ARG A CA 1
ATOM 800 C C . ARG A 1 97 ? 31.104 -5.060 -2.669 1.00 16.10 252 ARG A C 1
ATOM 801 O O . ARG A 1 97 ? 32.101 -4.699 -2.046 1.00 16.79 252 ARG A O 1
ATOM 809 N N . ASN A 1 98 ? 30.313 -6.034 -2.231 1.00 15.68 253 ASN A N 1
ATOM 810 C CA . ASN A 1 98 ? 30.662 -6.778 -1.020 1.00 15.55 253 ASN A CA 1
ATOM 811 C C . ASN A 1 98 ? 31.962 -7.552 -1.268 1.00 16.35 253 ASN A C 1
ATOM 812 O O . ASN A 1 98 ? 32.227 -7.966 -2.406 1.00 16.82 253 ASN A O 1
ATOM 817 N N . ASP A 1 99 ? 32.758 -7.744 -0.219 1.00 17.10 254 ASP A N 1
ATOM 818 C CA . ASP A 1 99 ? 34.033 -8.446 -0.369 1.00 18.64 254 ASP A CA 1
ATOM 819 C C . ASP A 1 99 ? 34.215 -9.637 0.570 1.00 17.65 254 ASP A C 1
ATOM 820 O O . ASP A 1 99 ? 33.624 -9.716 1.643 1.00 16.93 254 ASP A O 1
ATOM 825 N N . PHE A 1 100 ? 35.051 -10.579 0.130 1.00 16.93 255 PHE A N 1
ATOM 826 C CA . PHE A 1 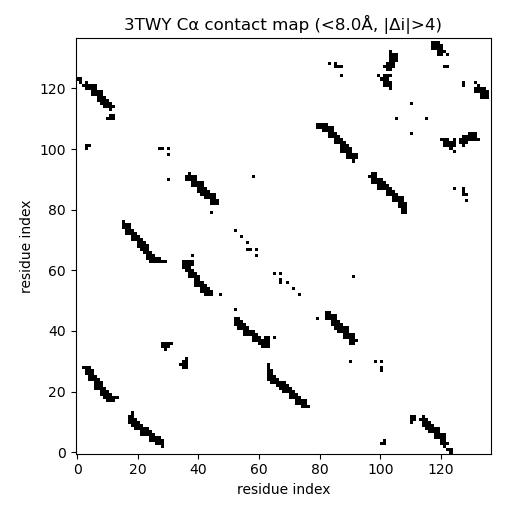100 ? 35.293 -11.832 0.843 1.00 16.54 255 PHE A CA 1
ATOM 827 C C . PHE A 1 100 ? 36.107 -11.699 2.127 1.00 16.09 255 PHE A C 1
ATOM 828 O O . PHE A 1 100 ? 37.108 -10.984 2.154 1.00 16.48 255 PHE A O 1
ATOM 836 N N . MET A 1 101 ? 35.708 -12.427 3.173 1.00 15.48 256 MET A N 1
ATOM 837 C CA . MET A 1 101 ? 36.422 -12.416 4.455 1.00 15.24 256 MET A CA 1
ATOM 838 C C . MET A 1 101 ? 37.053 -13.746 4.867 1.00 15.65 256 MET A C 1
ATOM 839 O O . MET A 1 101 ? 38.106 -13.757 5.506 1.00 16.55 256 MET A O 1
ATOM 844 N N . GLY A 1 102 ? 36.431 -14.875 4.530 1.00 15.54 257 GLY A N 1
ATOM 845 C CA . GLY A 1 102 ? 37.020 -16.153 4.937 1.00 15.31 257 GLY A CA 1
ATOM 846 C C . GLY A 1 102 ? 36.069 -17.287 4.718 1.00 15.36 257 GLY A C 1
ATOM 847 O O . GLY A 1 102 ? 34.879 -17.055 4.689 1.00 15.22 257 GLY A O 1
ATOM 848 N N . SER A 1 103 ? 36.556 -18.518 4.593 1.00 14.95 258 SER A N 1
ATOM 849 C CA . SER A 1 103 ? 35.636 -19.615 4.298 1.00 15.15 258 SER A CA 1
ATOM 850 C C . SER A 1 103 ? 36.170 -21.007 4.608 1.00 15.15 258 SER A C 1
ATOM 851 O O . SER A 1 103 ? 37.280 -21.174 5.104 1.00 15.84 258 SER A O 1
ATOM 854 N N . LEU A 1 104 ? 35.345 -21.995 4.300 1.00 15.42 259 LEU A N 1
ATOM 855 C CA . LEU A 1 104 ? 35.663 -23.402 4.495 1.00 15.57 259 LEU A CA 1
ATOM 856 C C . LEU A 1 104 ? 34.554 -24.238 3.853 1.00 15.25 259 LEU A C 1
ATOM 857 O O . LEU A 1 104 ? 33.547 -23.715 3.360 1.00 15.10 259 LEU A O 1
ATOM 862 N N . SER A 1 105 ? 34.721 -25.546 3.848 1.00 14.73 260 SER A N 1
ATOM 863 C CA . SER A 1 105 ? 33.679 -26.385 3.289 1.00 15.20 260 SER A CA 1
ATOM 864 C C . SER A 1 105 ? 33.762 -27.795 3.831 1.00 15.22 260 SER A C 1
ATOM 865 O O . SER A 1 105 ? 34.789 -28.199 4.415 1.00 16.50 260 SER A O 1
ATOM 868 N N . PHE A 1 106 ? 32.670 -28.520 3.657 1.00 15.66 261 PHE A N 1
ATOM 869 C CA . PHE A 1 106 ? 32.575 -29.900 4.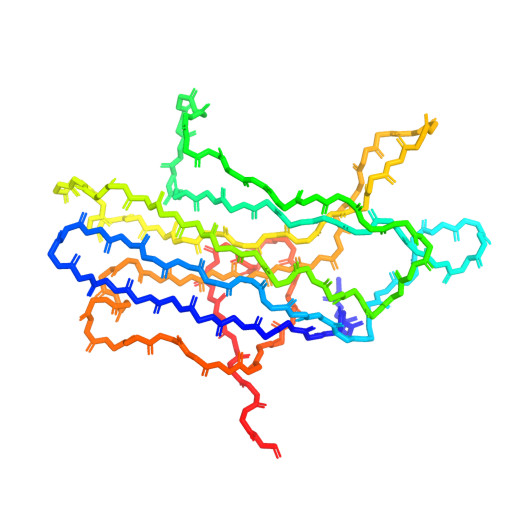112 1.00 16.79 261 PHE A CA 1
ATOM 870 C C . PHE A 1 106 ? 31.990 -30.746 2.993 1.00 17.42 261 PHE A C 1
ATOM 871 O O . PHE A 1 106 ? 31.126 -30.303 2.242 1.00 17.86 261 PHE A O 1
ATOM 879 N N . GLY A 1 107 ? 32.487 -31.960 2.837 1.00 17.67 262 GLY A N 1
ATOM 880 C CA . GLY A 1 107 ? 31.890 -32.817 1.825 1.00 17.94 262 GLY A CA 1
ATOM 881 C C . GLY A 1 107 ? 30.578 -33.346 2.373 1.00 17.90 262 GLY A C 1
ATOM 882 O O . GLY A 1 107 ? 30.474 -33.695 3.556 1.00 17.80 262 GLY A O 1
ATOM 883 N N . VAL A 1 108 ? 29.537 -33.397 1.540 1.00 18.31 263 VAL A N 1
ATOM 884 C CA . VAL A 1 108 ? 28.264 -33.908 2.015 1.00 19.26 263 VAL A CA 1
ATOM 885 C C . VAL A 1 108 ? 28.416 -35.360 2.454 1.00 20.07 263 VAL A C 1
ATOM 886 O O . VAL A 1 108 ? 27.931 -35.743 3.498 1.00 19.42 263 VAL A O 1
ATOM 890 N N . SER A 1 109 ? 29.107 -36.155 1.658 1.00 22.04 264 SER A N 1
ATOM 891 C CA . SER A 1 109 ? 29.307 -37.552 2.023 1.00 24.35 264 SER A CA 1
ATOM 892 C C . SER A 1 109 ? 30.031 -37.682 3.356 1.00 25.21 264 SER A C 1
ATOM 893 O O . SER A 1 109 ? 29.731 -38.570 4.150 1.00 25.73 264 SER A O 1
ATOM 896 N N . GLU A 1 110 ? 30.997 -36.799 3.601 1.00 26.03 265 GLU A N 1
ATOM 897 C CA . GLU A 1 110 ? 31.753 -36.839 4.850 1.00 26.77 265 GLU A CA 1
ATOM 898 C C . GLU A 1 110 ? 30.883 -36.490 6.050 1.00 25.74 265 GLU A C 1
ATOM 899 O O . GLU A 1 110 ? 30.950 -37.151 7.096 1.00 26.02 265 GLU A O 1
ATOM 905 N N . LEU A 1 111 ? 30.053 -35.455 5.907 1.00 25.09 266 LEU A N 1
ATOM 906 C CA . LEU A 1 111 ? 29.173 -35.054 6.995 1.00 24.44 266 LEU A CA 1
ATOM 907 C C . LEU A 1 111 ? 28.223 -36.186 7.336 1.00 25.36 266 LEU A C 1
ATOM 908 O O . LEU A 1 111 ? 27.831 -36.349 8.496 1.00 25.49 266 LEU A O 1
ATOM 913 N N . MET A 1 112 ? 27.843 -36.954 6.320 1.00 27.15 267 MET A N 1
ATOM 914 C CA . MET A 1 112 ? 26.941 -38.083 6.507 1.00 29.52 267 MET A CA 1
ATOM 915 C C . MET A 1 112 ? 27.598 -39.134 7.391 1.00 30.68 267 MET A C 1
ATOM 916 O O . MET A 1 112 ? 26.934 -39.762 8.210 1.00 31.82 267 MET A O 1
ATOM 921 N N . LYS A 1 113 ? 28.904 -39.303 7.238 1.00 31.62 268 LYS A N 1
ATOM 922 C CA . LYS A 1 113 ? 29.651 -40.266 8.050 1.00 32.46 268 LYS A CA 1
ATOM 923 C C . LYS A 1 113 ? 29.840 -39.720 9.465 1.00 32.41 268 LYS A C 1
ATOM 924 O O . LYS A 1 113 ? 29.724 -40.457 10.450 1.00 33.20 268 LYS A O 1
ATOM 930 N N . MET A 1 114 ? 30.149 -38.429 9.565 1.00 32.20 269 MET A N 1
ATOM 931 C CA . MET A 1 114 ? 30.360 -37.803 10.861 1.00 32.09 269 MET A CA 1
ATOM 932 C C . MET A 1 114 ? 29.995 -36.330 10.873 1.00 30.51 269 MET A C 1
ATOM 933 O O . MET A 1 114 ? 30.545 -35.541 10.099 1.00 29.33 269 MET A O 1
ATOM 938 N N . PRO A 1 115 ? 29.062 -35.947 11.758 1.00 30.09 270 PRO A N 1
ATOM 939 C CA . PRO A 1 115 ? 28.614 -34.556 11.883 1.00 29.50 270 PRO A CA 1
ATOM 940 C C . PRO A 1 115 ? 29.771 -33.657 12.278 1.00 28.60 270 PRO A C 1
ATOM 941 O O . PRO A 1 115 ? 30.760 -34.107 12.865 1.00 28.32 270 PRO A O 1
ATOM 945 N N . ALA A 1 116 ? 29.631 -32.378 11.956 1.00 27.76 271 ALA A N 1
ATOM 946 C CA . ALA A 1 116 ? 30.636 -31.388 12.285 1.00 26.40 271 ALA A CA 1
ATOM 947 C C . ALA A 1 116 ? 30.101 -30.544 13.441 1.00 25.41 271 ALA A C 1
ATOM 948 O O . ALA A 1 116 ? 28.909 -30.254 13.519 1.00 23.85 271 ALA A O 1
ATOM 950 N N . SER A 1 117 ? 30.984 -30.209 14.378 1.00 24.89 272 SER A N 1
ATOM 951 C CA . SER A 1 117 ? 30.624 -29.390 15.520 1.00 25.61 272 SER A CA 1
ATOM 952 C C . SER A 1 117 ? 31.886 -28.780 16.093 1.00 24.67 272 SER A C 1
ATOM 953 O O . SER A 1 117 ? 32.885 -29.477 16.300 1.00 26.16 272 SER A O 1
ATOM 956 N N . GLY A 1 118 ? 31.860 -27.478 16.324 1.00 23.28 273 GLY A N 1
ATOM 957 C CA . GLY A 1 118 ? 33.022 -26.845 16.911 1.00 21.12 273 GLY A CA 1
ATOM 958 C C . GLY A 1 118 ? 33.593 -25.687 16.134 1.00 20.11 273 GLY A C 1
ATOM 959 O O . GLY A 1 118 ? 32.978 -25.193 15.189 1.00 19.61 273 GLY A O 1
ATOM 960 N N . TRP A 1 119 ? 34.766 -25.246 16.563 1.00 19.35 274 TRP A N 1
ATOM 961 C CA . TRP A 1 119 ? 35.487 -24.148 15.949 1.00 19.11 274 TRP A CA 1
ATOM 962 C C . TRP A 1 119 ? 36.308 -24.595 14.742 1.00 18.74 274 TRP A C 1
ATOM 963 O O . TRP A 1 119 ? 36.946 -25.650 14.750 1.00 19.88 274 TRP A O 1
ATOM 974 N N . TYR A 1 120 ? 36.305 -23.748 13.716 1.00 18.15 275 TYR A N 1
ATOM 975 C CA . TYR A 1 120 ? 37.023 -23.990 12.464 1.00 17.84 275 TYR A CA 1
ATOM 976 C C . TYR A 1 120 ? 37.805 -22.776 12.039 1.00 18.11 275 TYR A C 1
ATOM 977 O O . TYR A 1 120 ? 37.345 -21.644 12.217 1.00 17.70 275 TYR A O 1
ATOM 986 N N . LYS A 1 121 ? 38.974 -23.005 11.448 1.00 19.14 276 LYS A N 1
ATOM 987 C CA . LYS A 1 121 ? 39.849 -21.945 10.971 1.00 20.73 276 LYS A CA 1
ATOM 988 C C . LYS A 1 121 ? 39.348 -21.428 9.623 1.00 20.39 276 LYS A C 1
ATOM 989 O O . LYS A 1 121 ? 39.029 -22.217 8.736 1.00 21.27 276 LYS A O 1
ATOM 995 N N . LEU A 1 122 ? 39.236 -20.107 9.468 1.00 19.27 277 LEU A N 1
ATOM 996 C CA . LEU A 1 122 ? 38.766 -19.575 8.198 1.00 17.97 277 LEU A CA 1
ATOM 997 C C . LEU A 1 122 ? 39.906 -19.536 7.214 1.00 17.68 277 LEU A C 1
ATOM 998 O O . LEU A 1 122 ? 41.027 -19.138 7.547 1.00 17.98 277 LEU A O 1
ATOM 1003 N N . LEU A 1 123 ? 39.594 -19.954 5.994 1.00 17.25 278 LEU A N 1
ATOM 1004 C CA . LEU A 1 123 ? 40.545 -20.081 4.908 1.00 17.52 278 LEU A CA 1
ATOM 1005 C C . LEU A 1 123 ? 40.325 -19.075 3.802 1.00 17.32 278 LEU A C 1
ATOM 1006 O O . LEU A 1 123 ? 39.350 -18.314 3.814 1.00 16.46 278 LEU A O 1
ATOM 1011 N N . ASN A 1 124 ? 41.218 -19.049 2.821 1.00 17.98 279 ASN A N 1
ATOM 1012 C CA . ASN A 1 124 ? 41.013 -18.119 1.736 1.00 19.73 279 ASN A CA 1
ATOM 1013 C C . ASN A 1 124 ? 39.930 -18.676 0.809 1.00 19.75 279 ASN A C 1
ATOM 1014 O O . ASN A 1 124 ? 39.470 -19.819 0.991 1.00 19.79 279 ASN A O 1
ATOM 1019 N N . GLN A 1 125 ? 39.499 -17.876 -0.155 1.00 20.20 280 GLN A N 1
ATOM 1020 C CA . GLN A 1 125 ? 38.381 -18.286 -0.993 1.00 21.14 280 GLN A CA 1
ATOM 1021 C C . GLN A 1 125 ? 38.551 -19.555 -1.806 1.00 21.75 280 GLN A C 1
ATOM 1022 O O . GLN A 1 125 ? 37.618 -20.355 -1.899 1.00 20.95 280 GLN A O 1
ATOM 1028 N N . GLU A 1 126 ? 39.732 -19.744 -2.388 1.00 22.87 281 GLU A N 1
ATOM 1029 C CA . GLU A 1 126 ? 39.973 -20.962 -3.177 1.00 24.79 281 GLU A CA 1
ATOM 1030 C C . GLU A 1 126 ? 40.051 -22.170 -2.260 1.00 24.10 281 GLU A C 1
ATOM 1031 O O . GLU A 1 126 ? 39.337 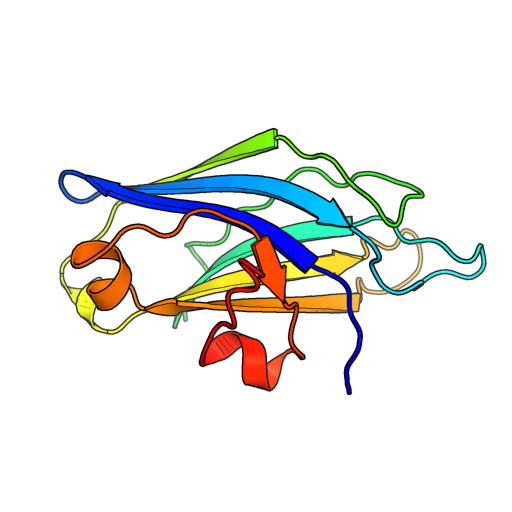-23.157 -2.447 1.00 24.17 281 GLU A O 1
ATOM 1037 N N . GLU A 1 127 ? 40.940 -22.092 -1.280 1.00 23.41 282 GLU A N 1
ATOM 1038 C CA . GLU A 1 127 ? 41.112 -23.155 -0.301 1.00 22.82 282 GLU A CA 1
ATOM 1039 C C . GLU A 1 127 ? 39.794 -23.585 0.330 1.00 21.37 282 GLU A C 1
ATOM 1040 O O . GLU A 1 127 ? 39.513 -24.781 0.490 1.00 21.53 282 GLU A O 1
ATOM 1046 N N . GLY A 1 128 ? 38.990 -22.587 0.699 1.00 19.56 283 GLY A N 1
ATOM 1047 C CA . GLY A 1 128 ? 37.750 -22.857 1.377 1.00 17.48 283 GLY A CA 1
ATOM 1048 C C . GLY A 1 128 ? 36.806 -23.757 0.630 1.00 16.29 283 GLY A C 1
ATOM 1049 O O . GLY A 1 128 ? 36.009 -24.440 1.254 1.00 16.57 283 GLY A O 1
ATOM 1050 N N . GLU A 1 129 ? 36.871 -23.755 -0.694 1.00 15.39 284 GLU A N 1
ATOM 1051 C CA . GLU A 1 129 ? 35.961 -24.637 -1.439 1.00 16.11 284 GLU A CA 1
ATOM 1052 C C . GLU A 1 129 ? 36.387 -26.106 -1.414 1.00 15.81 284 GLU A C 1
ATOM 1053 O O . GLU A 1 129 ? 35.645 -26.965 -1.871 1.00 15.36 284 GLU A O 1
ATOM 1059 N N . TYR A 1 130 ? 37.572 -26.384 -0.869 1.00 16.38 285 TYR A N 1
ATOM 1060 C CA . TYR A 1 130 ? 38.128 -27.737 -0.881 1.00 16.73 285 TYR A CA 1
ATOM 1061 C C . TYR A 1 130 ? 38.301 -28.470 0.430 1.00 17.07 285 TYR A C 1
ATOM 1062 O O . TYR A 1 130 ? 38.319 -29.687 0.438 1.00 17.80 285 TYR A O 1
ATOM 1071 N N . TYR A 1 131 ? 38.484 -27.754 1.533 1.00 17.23 286 TYR A N 1
ATOM 1072 C CA . TYR A 1 131 ? 38.661 -28.442 2.802 1.00 17.50 286 TYR A CA 1
ATOM 1073 C C . TYR A 1 131 ? 38.269 -27.569 3.969 1.00 17.76 286 TYR A C 1
ATOM 1074 O O . TYR A 1 131 ? 37.711 -26.459 3.796 1.00 17.97 286 TYR A O 1
ATOM 1083 N N . ASN A 1 132 ? 38.475 -28.101 5.168 1.00 18.12 287 ASN A N 1
ATOM 1084 C CA . ASN A 1 132 ? 38.215 -27.356 6.389 1.00 18.25 287 ASN A CA 1
ATOM 1085 C C . ASN A 1 132 ? 39.340 -27.754 7.360 1.00 18.15 287 ASN A C 1
ATOM 1086 O O . ASN A 1 132 ? 40.051 -28.749 7.142 1.00 18.56 287 ASN A O 1
ATOM 1091 N N . VAL A 1 133 ? 39.488 -26.964 8.410 1.00 18.34 288 VAL A N 1
ATOM 1092 C CA . VAL A 1 133 ? 40.516 -27.179 9.421 1.00 18.77 288 VAL A CA 1
ATOM 1093 C C . VAL A 1 133 ? 39.916 -26.969 10.796 1.00 18.96 288 VAL A C 1
ATOM 1094 O O . VAL A 1 133 ? 39.727 -25.839 11.250 1.00 18.98 288 VAL A O 1
ATOM 1098 N N . PRO A 1 134 ? 39.591 -28.060 11.479 1.00 19.76 289 PRO A N 1
ATOM 1099 C CA . PRO A 1 134 ? 39.010 -27.910 12.819 1.00 20.33 289 PRO A CA 1
ATOM 1100 C C . PRO A 1 134 ? 40.093 -27.382 13.761 1.00 20.86 289 PRO A C 1
ATOM 1101 O O . PRO A 1 134 ? 41.262 -27.668 13.566 1.00 21.34 289 PRO A O 1
ATOM 1105 N N . ILE A 1 135 ? 39.711 -26.607 14.771 1.00 21.75 290 ILE A N 1
ATOM 1106 C CA . ILE A 1 135 ? 40.698 -26.137 15.739 1.00 23.22 290 ILE A CA 1
ATOM 1107 C C . ILE A 1 135 ? 40.169 -26.384 17.147 1.00 24.31 290 ILE A C 1
ATOM 1108 O O . ILE A 1 135 ? 39.876 -25.458 17.905 1.00 23.46 290 ILE A O 1
ATOM 1113 N N . PRO A 1 136 ? 40.033 -27.662 17.513 1.00 26.60 291 PRO A N 1
ATOM 1114 C CA . PRO A 1 136 ? 39.545 -28.115 18.822 1.00 28.31 291 PRO A CA 1
ATOM 1115 C C . PRO A 1 136 ? 40.521 -27.774 19.958 1.00 30.20 291 PRO A C 1
ATOM 1116 O O . PRO A 1 136 ? 40.101 -27.606 21.114 1.00 30.26 291 PRO A O 1
ATOM 1120 N N . GLU A 1 137 ? 41.810 -27.668 19.616 1.00 32.27 292 GLU A N 1
ATOM 1121 C CA . GLU A 1 137 ? 42.860 -27.365 20.595 1.00 34.01 292 GLU A CA 1
ATOM 1122 C C . GLU A 1 137 ? 42.695 -26.009 21.285 1.00 34.46 292 GLU A C 1
ATOM 1123 O O . GLU A 1 137 ? 43.075 -25.914 22.475 1.00 34.84 292 GLU A O 1
#

GO terms:
  GO:0048471 perinuclear region of cytoplasm (C, IDA)
  GO:0005829 cytosol (C, IDA)
  GO:0010613 positive regulation of cardiac muscle hypertrophy (P, IDA)
  GO:0005634 nucleus (C, EXP)
  GO:0005737 cytoplasm (C, EXP)
  GO:0005886 plasma membrane (C, EXP)
  GO:0070374 positive regulation of ERK1 and ERK2 cascade (P, IMP)
  GO:0004698 calcium,diacylglycerol-dependent serine/threonine kinase activity (F, IDA)
  GO:0035556 intracellular signal transduction (P, IDA)
  GO:0043434 response to peptide hormone (P, IEP)
  GO:0009612 response to mechanical stimulus (P, IEP)
  GO:0009636 res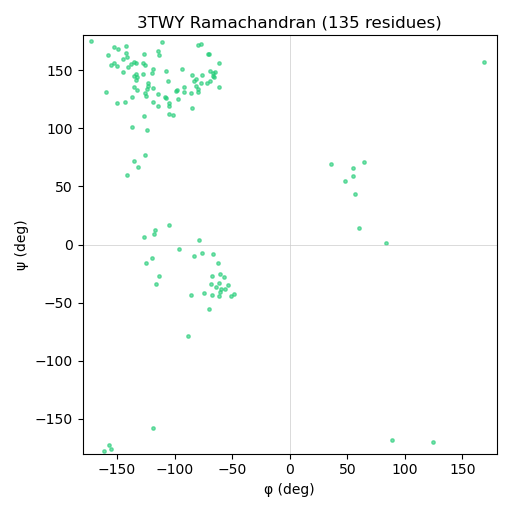ponse to toxic substance (P, IEP)
  GO:0032991 protein-containing complex (C, IDA)
  GO:1904627 response to phorbol 13-acetate 12-myristate (P, IEP)
  GO:1904627 response to phorbol 13-acetate 12-myristate (P, IDA)
  GO:0051412 response to corticosterone (P, IEP)
  GO:0046777 protein autophosphorylation (P, IDA)
  GO:0006468 protein phosphorylation (P, IDA)
  GO:0045471 response to ethanol (P, IMP)
  GO:0045921 positive regulation of exocytosis (P, IMP)

Nearest PDB structures (foldseek):
  4dnl-assembly1_A  TM=1.002E+00  e=8.816E-24  Homo sapiens
  6uwa-assembly1_A  TM=9.986E-01  e=1.322E-23  Mus musculus
  3gpe-assembly1_A  TM=9.899E-01  e=1.136E-23  Rattus norvegicus
  2uzp-assembly3_C  TM=9.803E-01  e=9.090E-21  Homo sapiens
  1a25-assembly1_B  TM=9.945E-01  e=1.203E-19  Rattus norvegicus

Radius of gyration: 14.39 Å; Cα contacts (8 Å, |Δi|>4): 345; chains: 1; bounding box: 30×43×32 Å

Organism: Rattus norvegicus (NCBI:txid10116)

Solvent-accessible surface area: 7981 Å² total; per-residue (Å²): 140,125,186,32,17,73,0,34,1,105,1,55,34,69,132,134,83,0,69,2,45,0,81,4,0,66,98,5,44,82,50,25,149,98,33,61,0,21,0,12,0,34,0,34,11,35,88,29,124,166,93,137,25,84,52,116,4,151,35,50,137,62,28,35,68,2,113,17,98,32,86,20,60,11,166,23,128,122,52,5,134,104,53,61,0,8,0,19,0,39,0,76,27,204,122,87,220,52,52,29,0,0,1,0,0,8,5,0,34,95,4,92,168,138,74,9,71,16,50,11,76,1,9,36,76,132,54,1,74,148,94,43,49,74,43,121,187

Secondary structure (DSSP, 8-state):
-----EEEEEEEEETTEEEEEEEEEESPPP-STTS---EEEEEEEE--TT----EEPPP--S-SS-EEEEEEEEE--GGGGG-EEEEEEEE--SSS--EEEEEEEEEHHHHHHS-EEEEEE-B-HHHHTT---B---

Sequence (137 aa):
TEKRGRIYLKAEVTDEKLHVTVRDAKNLIPMDPNGLSDPYVKLKLIPDPKNESKQKTKTIRSTLNPQWNESFTFKLKPSDKDRRLSVEIWDWDRTTRNDFMGSLSFGVSELMKMPASGWYKLLNQEEGEYYNVPIPE

Foldseek 3Di:
DFDAWKWWKWWADDPQKIKIWTFKTAQGFADDPVRFFFKKKWKAKPPPVVPDGIDIFDTHPGHSIDGGGDMDMDGHDVVLQAIKIKIWMWGDDPPDHIGTTFIAIGRPNVSHVPIDGAMWGTHDDVHRRPHTGHDPD

InterPro domains:
  IPR000008 C2 domain [PF00168] (172-277)
  IPR000008 C2 domain [PR00360] (188-200)
  IPR000008 C2 domain [PR00360] (217-230)
  IPR000008 C2 domain [PR00360] (240-248)
  IPR000008 C2 domain [PS50004] (158-275)
  IPR000008 C2 domain [SM00239] (172-275)
  IPR000719 Protein kinase domain [PF00069] (340-583)
  IPR000719 Protein kinase domain [PS50011] (339-597)
  IPR000719 Protein kinase domain [SM00220] (339-597)
  IPR000961 AGC-kinase, C-terminal [PS51285] (598-668)
  IPR000961 AGC-kinase, C-terminal [SM00133] (598-660)
  IPR002219 Protein kinase C-like, phorbol ester/diacylglycerol-binding domain [PF00130] (37-87)
  IPR002219 Protein kinase C-like, phorbol ester/diacylglycerol-binding domain [PF00130] (102-153)
  IPR002219 Protein kinase C-like, phorbol ester/diacylglycerol-binding domain [PS00479] (37-86)
  IPR002219 Protein kinase C-like, phorbol ester/diacylglycerol-binding domain [PS00479] (102-151)
  IPR002219 Protein kinase C-like, phorbol ester/diacylglycerol-binding domain [PS50081] (36-86)
  IPR002219 Protein kinase C-like, phorbol ester/diacylglycerol-binding domain [PS50081] (101-151)
  IPR002219 Protein kinase C-like, phorbol ester/diacylglycerol-binding domain [SM00109] (37-86)
  IPR002219 Protein kinase C-like, phorbol ester/diacylglycerol-binding domain [SM00109] (102-151)
  IPR008271 Serine/threonine-protein kinase, active site [PS00108] (459-471)